Protein AF-A0A930MWK9-F1 (afdb_monomer)
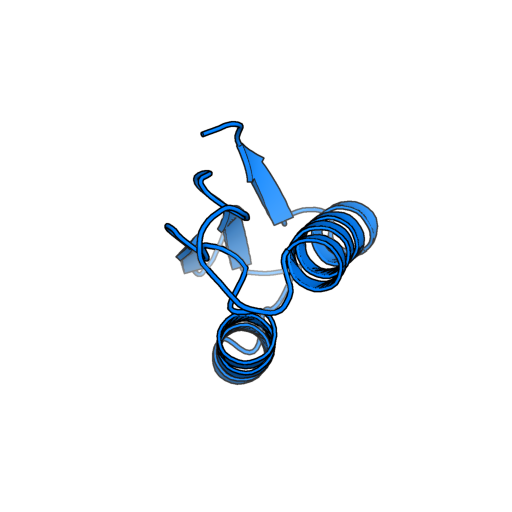
Foldseek 3Di:
DAPEEEEDEAQAQVLVVVVVVCVVVVDDLVHYAYEYEENQHHDDDGSPSSVVVLVVCVVPGVRYYYDYD

Secondary structure (DSSP, 8-state):
--SEEEEE---TT-HHHHHHHHHHHT--TTTEEEEE-S---SSSS-HHHHHHHHHHHHHH-TTEEE---

Structure (mmCIF, N/CA/C/O backbone):
data_AF-A0A930MWK9-F1
#
_entry.id   AF-A0A930MWK9-F1
#
loop_
_atom_site.group_PDB
_atom_site.id
_atom_site.type_symbol
_atom_site.label_atom_id
_atom_site.label_alt_id
_atom_site.label_comp_id
_atom_site.label_asym_id
_atom_site.label_entity_id
_atom_site.label_seq_id
_atom_site.pdbx_PDB_ins_code
_atom_site.Cartn_x
_atom_site.Cartn_y
_atom_site.Cartn_z
_atom_site.occupancy
_atom_site.B_iso_or_equiv
_atom_site.auth_seq_id
_atom_site.auth_comp_id
_atom_site.auth_asym_id
_atom_site.auth_atom_id
_atom_site.pdbx_PDB_model_num
ATOM 1 N N . MET A 1 1 ? 12.003 -2.217 -18.863 1.00 80.12 1 MET A N 1
ATOM 2 C CA . MET A 1 1 ? 11.218 -0.964 -18.803 1.00 80.12 1 MET A CA 1
ATOM 3 C C . MET A 1 1 ? 9.821 -1.339 -18.343 1.00 80.12 1 MET A C 1
ATOM 5 O O . MET A 1 1 ? 9.332 -2.361 -18.810 1.00 80.12 1 MET A O 1
ATOM 9 N N . PHE A 1 2 ? 9.225 -0.601 -17.406 1.00 91.38 2 PHE A N 1
ATOM 10 C CA . PHE A 1 2 ? 7.870 -0.900 -16.933 1.00 91.38 2 PHE A CA 1
ATOM 11 C C . PHE A 1 2 ? 6.836 -0.539 -18.003 1.00 91.38 2 PHE A C 1
ATOM 13 O O . PHE A 1 2 ? 6.992 0.454 -18.712 1.00 91.38 2 PHE A O 1
ATOM 20 N N . ARG A 1 3 ? 5.781 -1.344 -18.107 1.00 95.56 3 ARG A N 1
ATOM 21 C CA . ARG A 1 3 ? 4.611 -1.091 -18.952 1.00 95.56 3 ARG A CA 1
ATOM 22 C C . ARG A 1 3 ? 3.737 0.015 -18.365 1.00 95.56 3 ARG A C 1
ATOM 24 O O . ARG A 1 3 ? 3.183 0.805 -19.123 1.00 95.56 3 ARG A O 1
ATOM 31 N N . ARG A 1 4 ? 3.585 0.055 -17.037 1.00 97.38 4 ARG A N 1
ATOM 32 C CA . ARG A 1 4 ? 2.781 1.061 -16.327 1.00 97.38 4 ARG A CA 1
ATOM 33 C C . ARG A 1 4 ? 3.512 1.551 -15.085 1.00 97.38 4 ARG A C 1
ATOM 35 O O . ARG A 1 4 ? 4.152 0.768 -14.389 1.00 97.38 4 ARG A O 1
ATOM 42 N N . ILE A 1 5 ? 3.376 2.840 -14.798 1.00 97.94 5 ILE A N 1
ATOM 43 C CA . ILE A 1 5 ? 3.786 3.438 -13.527 1.00 97.94 5 ILE A CA 1
ATOM 44 C C . ILE A 1 5 ? 2.524 4.000 -12.881 1.00 97.94 5 ILE A C 1
ATOM 46 O O . ILE A 1 5 ? 1.766 4.722 -13.527 1.00 97.94 5 ILE A O 1
ATOM 50 N N . LEU A 1 6 ? 2.285 3.627 -11.632 1.00 98.31 6 LEU A N 1
ATOM 51 C CA . LEU A 1 6 ? 1.090 3.955 -10.873 1.00 98.31 6 LEU A CA 1
ATOM 52 C C . LEU A 1 6 ? 1.487 4.741 -9.630 1.00 98.31 6 LEU A C 1
ATOM 54 O O . LEU A 1 6 ? 2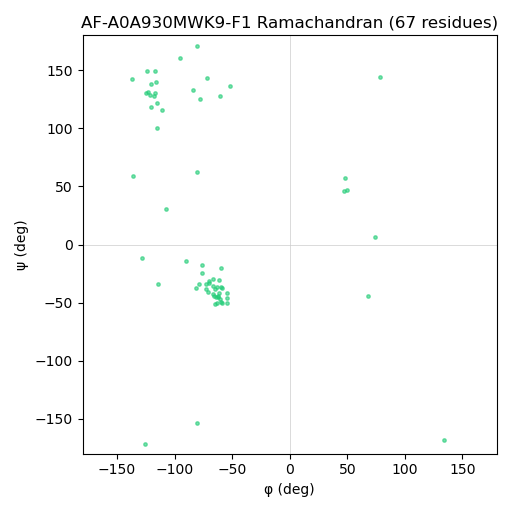.449 4.393 -8.946 1.00 98.31 6 LEU A O 1
ATOM 58 N N . ALA A 1 7 ? 0.716 5.775 -9.323 1.00 98.12 7 ALA A N 1
ATOM 59 C CA . ALA A 1 7 ? 0.863 6.546 -8.102 1.00 98.12 7 ALA A CA 1
ATOM 60 C C . ALA A 1 7 ? -0.448 6.488 -7.318 1.00 98.12 7 ALA A C 1
ATOM 62 O O . ALA A 1 7 ? -1.517 6.742 -7.878 1.00 98.12 7 ALA A O 1
ATOM 63 N N . VAL A 1 8 ? -0.364 6.131 -6.039 1.00 97.81 8 VAL A N 1
ATOM 64 C CA . VAL A 1 8 ? -1.50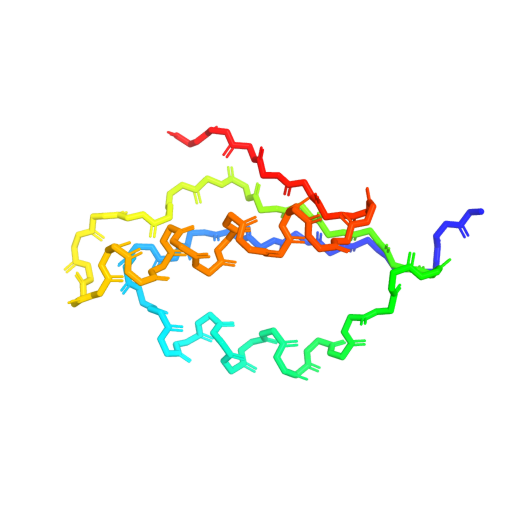1 6.125 -5.113 1.00 97.81 8 VAL A CA 1
ATOM 65 C C . VAL A 1 8 ? -1.270 7.235 -4.097 1.00 97.81 8 VAL A C 1
ATOM 67 O O . VAL A 1 8 ? -0.281 7.200 -3.368 1.00 97.81 8 VAL A O 1
ATOM 70 N N . GLY A 1 9 ? -2.157 8.228 -4.106 1.00 95.50 9 GLY A N 1
ATOM 71 C CA . GLY A 1 9 ? -2.152 9.335 -3.151 1.00 95.50 9 GLY A CA 1
ATOM 72 C C . GLY A 1 9 ? -2.792 8.963 -1.816 1.00 95.50 9 GLY A C 1
ATOM 73 O O . GLY A 1 9 ? -2.827 7.791 -1.438 1.00 95.50 9 GLY A O 1
ATOM 74 N N . ASP A 1 10 ? -3.316 9.981 -1.147 1.00 95.56 10 ASP A N 1
ATOM 75 C CA . ASP A 1 10 ? -3.827 9.934 0.218 1.00 95.56 10 ASP A CA 1
ATOM 76 C C . ASP A 1 10 ? -4.834 8.799 0.429 1.00 95.56 10 ASP 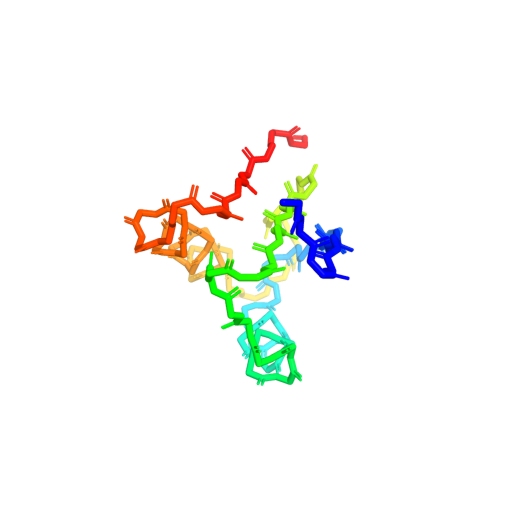A C 1
ATOM 78 O O . ASP A 1 10 ? -5.747 8.569 -0.375 1.00 95.56 10 ASP A O 1
ATOM 82 N N . VAL A 1 11 ? -4.677 8.100 1.553 1.00 96.19 11 VAL A N 1
ATOM 83 C CA . VAL A 1 11 ? -5.586 7.022 1.961 1.00 96.19 11 VAL A CA 1
ATOM 84 C C . VAL A 1 11 ? -6.338 7.391 3.229 1.00 96.19 11 VAL A C 1
ATOM 86 O O . VAL A 1 11 ? -7.494 7.001 3.372 1.00 96.19 11 VAL A O 1
ATOM 89 N N . HIS A 1 12 ? -5.711 8.130 4.146 1.00 96.69 12 HIS A N 1
ATOM 90 C CA . HIS A 1 12 ? -6.345 8.616 5.369 1.00 96.69 12 HIS A CA 1
ATOM 91 C C . HIS A 1 12 ? -7.135 7.539 6.126 1.00 96.69 12 HIS A C 1
ATOM 93 O O . HIS A 1 12 ? -8.275 7.745 6.517 1.00 96.69 12 HIS A O 1
ATOM 99 N N . GLY A 1 13 ? -6.568 6.345 6.308 1.00 96.75 13 GLY A N 1
ATOM 100 C CA . GLY A 1 13 ? -7.201 5.264 7.067 1.00 96.75 13 GLY A CA 1
ATOM 101 C C . GLY A 1 13 ? -8.365 4.541 6.369 1.00 96.75 13 GLY A C 1
ATOM 102 O O . GLY A 1 13 ? -8.991 3.686 7.000 1.00 96.75 13 GLY A O 1
ATOM 103 N N . GLU A 1 14 ? -8.654 4.831 5.097 1.00 97.69 14 GLU A N 1
ATOM 104 C CA . GLU A 1 14 ? -9.713 4.197 4.292 1.00 97.69 14 GLU A CA 1
ATOM 105 C C . GLU A 1 14 ? -9.289 2.830 3.717 1.00 97.69 14 GLU A C 1
ATOM 107 O O . GLU A 1 14 ? -9.230 2.611 2.501 1.00 97.69 14 GLU A O 1
ATOM 112 N N . ALA A 1 15 ? -8.995 1.875 4.604 1.00 97.69 15 ALA A N 1
ATOM 113 C CA . ALA A 1 15 ? -8.453 0.564 4.236 1.00 97.69 15 ALA A CA 1
ATOM 114 C C . ALA A 1 15 ? -9.307 -0.190 3.197 1.00 97.69 15 ALA A C 1
ATOM 116 O O . ALA A 1 15 ? -8.767 -0.767 2.253 1.00 97.69 15 ALA A O 1
ATOM 117 N N . ASP A 1 16 ? -10.638 -0.164 3.326 1.00 97.81 16 ASP A N 1
ATOM 118 C CA . ASP A 1 16 ? -11.519 -0.873 2.390 1.00 97.81 16 ASP A CA 1
ATOM 119 C C . ASP A 1 16 ? -11.468 -0.264 0.981 1.00 97.81 16 ASP A C 1
ATOM 121 O O . ASP A 1 16 ? -11.549 -0.983 -0.017 1.00 97.81 16 ASP A O 1
ATOM 125 N N . CYS A 1 17 ? -11.330 1.061 0.873 1.00 97.06 17 CYS A N 1
ATOM 126 C CA . CYS A 1 17 ? -11.150 1.736 -0.411 1.00 97.06 17 CYS A CA 1
ATOM 127 C C . CYS A 1 17 ? -9.819 1.340 -1.047 1.00 97.06 17 CYS A C 1
ATOM 129 O O . CYS A 1 17 ? -9.789 1.000 -2.234 1.00 97.06 17 CYS A O 1
ATOM 131 N N . LEU A 1 18 ? -8.751 1.317 -0.248 1.00 98.12 18 LEU A N 1
ATOM 132 C CA . LEU A 1 18 ? -7.421 0.936 -0.698 1.00 98.12 18 LEU A CA 1
ATOM 133 C C . LEU A 1 18 ? -7.366 -0.520 -1.190 1.00 98.12 18 LEU A C 1
ATOM 135 O O . LEU A 1 18 ? -6.847 -0.785 -2.273 1.00 98.12 18 LEU A O 1
ATOM 139 N N . GLU A 1 19 ? -7.957 -1.466 -0.460 1.00 98.12 19 GLU A N 1
ATOM 140 C CA . GLU A 1 19 ? -7.988 -2.883 -0.85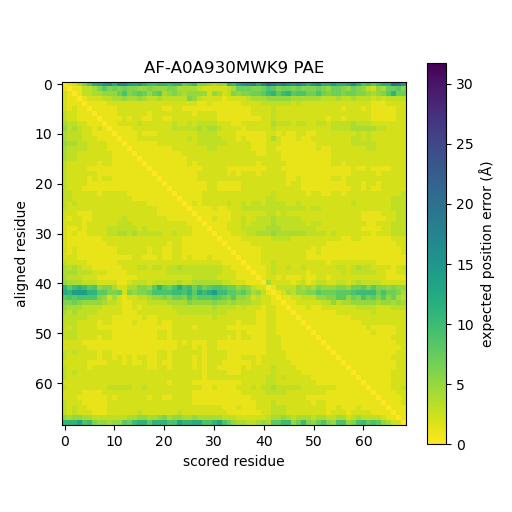1 1.00 98.12 19 GLU A CA 1
ATOM 141 C C . GLU A 1 19 ? -8.788 -3.119 -2.146 1.00 98.12 19 GLU A C 1
ATOM 143 O O . GLU A 1 19 ? -8.381 -3.895 -3.024 1.00 98.12 19 GLU A O 1
ATOM 148 N N . ARG A 1 20 ? -9.906 -2.400 -2.324 1.00 98.38 20 ARG A N 1
ATOM 149 C CA . ARG A 1 20 ? -10.674 -2.433 -3.580 1.00 98.38 20 ARG A CA 1
ATOM 150 C C . ARG A 1 20 ? -9.891 -1.828 -4.741 1.00 98.38 20 ARG A C 1
ATOM 152 O O . ARG A 1 20 ? -9.923 -2.385 -5.839 1.00 98.38 20 ARG A O 1
ATOM 159 N N . LEU A 1 21 ? -9.205 -0.705 -4.517 1.00 98.12 21 LEU A N 1
ATOM 160 C CA . LEU A 1 21 ? -8.345 -0.077 -5.520 1.00 98.12 21 LEU A CA 1
ATOM 161 C C . LEU A 1 21 ? -7.239 -1.042 -5.952 1.00 98.12 21 LEU A C 1
ATOM 163 O O . LEU A 1 21 ? -7.078 -1.284 -7.146 1.00 98.12 21 LEU A O 1
ATOM 167 N N . TRP A 1 22 ? -6.546 -1.650 -4.991 1.00 98.12 22 TRP A N 1
ATOM 168 C CA . TRP A 1 22 ? -5.488 -2.622 -5.246 1.00 98.12 22 TRP A CA 1
ATOM 169 C C . TRP A 1 22 ? -5.958 -3.779 -6.133 1.00 98.12 22 TRP A C 1
ATOM 171 O O . TRP A 1 22 ? -5.313 -4.122 -7.123 1.00 98.12 22 TRP A O 1
ATOM 181 N N . THR A 1 23 ? -7.134 -4.332 -5.827 1.00 97.94 23 THR A N 1
ATOM 182 C CA . THR A 1 23 ? -7.744 -5.406 -6.624 1.00 97.94 23 THR A CA 1
ATOM 183 C C . THR A 1 23 ? -8.038 -4.951 -8.058 1.00 97.94 23 THR A C 1
ATOM 185 O O . THR A 1 23 ? -7.772 -5.685 -9.006 1.00 97.94 23 THR A O 1
ATOM 188 N N . ARG A 1 24 ? -8.553 -3.727 -8.240 1.00 97.69 24 ARG A N 1
ATOM 189 C CA . ARG A 1 24 ? -8.891 -3.169 -9.564 1.00 97.69 24 ARG A CA 1
ATOM 190 C C . ARG A 1 24 ? -7.673 -2.850 -10.419 1.00 97.69 24 ARG A C 1
ATOM 192 O O . ARG A 1 24 ? -7.749 -2.966 -11.637 1.00 97.69 24 ARG A O 1
ATOM 199 N N . ILE A 1 25 ? -6.573 -2.437 -9.795 1.00 96.38 25 ILE A N 1
ATOM 200 C CA . ILE A 1 25 ? -5.315 -2.157 -10.495 1.00 96.38 25 ILE A CA 1
ATOM 201 C C . ILE A 1 25 ? -4.784 -3.420 -11.189 1.00 96.3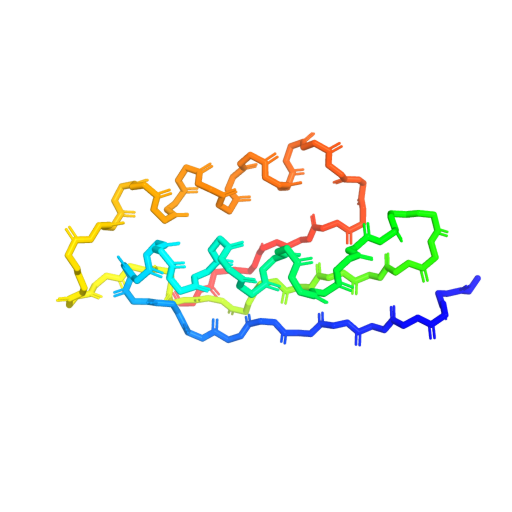8 25 ILE A C 1
ATOM 203 O O . ILE A 1 25 ? -4.150 -3.307 -12.245 1.00 96.38 25 ILE A O 1
ATOM 207 N N . ALA A 1 26 ? -5.066 -4.597 -10.608 1.00 96.81 26 ALA A N 1
ATOM 208 C CA . ALA A 1 26 ? -4.519 -5.880 -11.036 1.00 96.81 26 ALA A CA 1
ATOM 209 C C . ALA A 1 26 ? -2.996 -5.766 -11.218 1.00 96.81 26 ALA A C 1
ATOM 211 O O . ALA A 1 26 ? -2.474 -5.919 -12.323 1.00 96.81 26 ALA A O 1
ATOM 212 N N . PHE A 1 27 ? -2.319 -5.367 -10.134 1.00 97.81 27 PHE A N 1
ATOM 213 C CA . PHE A 1 27 ? -0.895 -5.042 -10.142 1.00 97.81 27 PHE A CA 1
ATOM 214 C C . PHE A 1 27 ? -0.059 -6.251 -10.571 1.00 97.81 27 PHE A C 1
ATOM 216 O O . PHE A 1 27 ? -0.187 -7.336 -10.000 1.00 97.81 27 PHE A O 1
ATOM 223 N N . ASP A 1 28 ? 0.801 -6.039 -11.563 1.00 97.69 28 ASP A N 1
ATOM 224 C CA . ASP A 1 28 ? 1.720 -7.034 -12.099 1.00 97.69 28 ASP A CA 1
ATOM 225 C C . ASP A 1 28 ? 3.162 -6.601 -11.825 1.00 97.69 28 ASP A C 1
ATOM 227 O O . ASP A 1 28 ? 3.720 -5.784 -12.552 1.00 97.69 28 ASP A O 1
ATOM 231 N N . ASP A 1 29 ? 3.780 -7.172 -10.791 1.00 97.62 29 ASP A N 1
ATOM 232 C CA . ASP A 1 29 ? 5.126 -6.796 -10.333 1.00 97.62 29 ASP A CA 1
ATOM 233 C C . ASP A 1 29 ? 6.214 -6.988 -11.402 1.00 97.62 29 ASP A C 1
ATOM 235 O O . ASP A 1 29 ? 7.266 -6.364 -11.326 1.00 97.62 29 ASP A O 1
ATOM 239 N N . ALA A 1 30 ? 5.991 -7.816 -12.429 1.00 97.62 30 ALA A N 1
ATOM 240 C CA . ALA A 1 30 ? 6.959 -7.978 -13.514 1.00 97.62 30 ALA A CA 1
ATOM 241 C C . ALA A 1 30 ? 6.945 -6.799 -14.503 1.00 97.62 30 ALA A C 1
ATOM 243 O O . ALA A 1 30 ? 7.946 -6.543 -15.180 1.00 97.62 30 ALA A O 1
ATOM 244 N N . HIS A 1 31 ? 5.822 -6.083 -14.599 1.00 97.81 31 HIS A N 1
ATOM 245 C CA . HIS A 1 31 ? 5.588 -5.082 -15.640 1.00 97.81 31 HIS A CA 1
ATOM 246 C C . HIS A 1 31 ? 5.138 -3.720 -15.110 1.00 97.81 31 HIS A C 1
ATOM 248 O O . HIS A 1 31 ? 5.149 -2.756 -15.875 1.00 97.81 31 HIS A O 1
ATOM 254 N N . ASP A 1 32 ? 4.774 -3.608 -13.841 1.00 98.38 32 ASP A N 1
ATOM 255 C CA . ASP A 1 32 ? 4.261 -2.392 -13.233 1.00 98.38 32 ASP A CA 1
ATOM 256 C C . ASP A 1 32 ? 5.196 -1.895 -12.117 1.00 98.38 32 ASP A C 1
ATOM 258 O O . ASP A 1 32 ? 5.858 -2.670 -11.429 1.00 98.38 32 ASP A O 1
ATOM 262 N N . LEU A 1 33 ? 5.218 -0.577 -11.934 1.00 98.50 33 LEU A N 1
ATOM 263 C CA . LEU A 1 33 ? 5.807 0.105 -10.783 1.00 98.50 33 LEU A CA 1
ATOM 264 C C . LEU A 1 33 ? 4.687 0.833 -10.044 1.00 98.50 33 LEU A C 1
ATOM 266 O O . LEU A 1 33 ? 3.927 1.565 -10.680 1.00 98.50 33 LEU A O 1
ATOM 270 N N . LEU A 1 34 ? 4.589 0.668 -8.725 1.00 98.62 34 LEU A N 1
ATOM 271 C CA . LEU A 1 34 ? 3.623 1.395 -7.902 1.00 98.62 34 LEU A CA 1
ATOM 272 C C . LEU A 1 34 ? 4.324 2.165 -6.786 1.00 98.62 34 LEU A C 1
ATOM 274 O O . LEU A 1 34 ? 5.136 1.609 -6.048 1.00 98.62 34 LEU A O 1
ATOM 278 N N . VAL A 1 35 ? 3.972 3.442 -6.648 1.00 98.56 35 VAL A N 1
ATOM 279 C CA . VAL A 1 35 ? 4.459 4.306 -5.572 1.00 98.56 35 VAL A CA 1
ATOM 280 C C . VAL A 1 35 ? 3.277 4.828 -4.760 1.00 98.56 35 VAL A C 1
ATOM 282 O O . VAL A 1 35 ? 2.406 5.526 -5.279 1.00 98.56 35 VAL A O 1
ATOM 285 N N . PHE A 1 36 ? 3.256 4.482 -3.479 1.00 98.44 36 PHE A N 1
ATOM 286 C CA . PHE A 1 36 ? 2.417 5.110 -2.470 1.00 98.44 36 PHE A CA 1
ATOM 287 C C . PHE A 1 36 ? 3.044 6.449 -2.059 1.00 98.44 36 PHE A C 1
ATOM 289 O O . PHE A 1 36 ? 4.228 6.490 -1.717 1.00 98.44 36 PHE A O 1
ATOM 296 N N . LEU A 1 37 ? 2.283 7.542 -2.145 1.00 98.00 37 LEU A N 1
ATOM 297 C CA . LEU A 1 37 ? 2.826 8.903 -2.048 1.00 98.00 37 LEU A CA 1
ATOM 298 C C . LEU A 1 37 ? 2.875 9.482 -0.626 1.00 98.00 37 LEU A C 1
ATOM 300 O O . LEU A 1 37 ? 3.574 10.470 -0.434 1.00 98.00 37 LEU A O 1
ATOM 304 N N . GLY A 1 38 ? 2.186 8.886 0.349 1.00 95.50 38 GLY A N 1
ATOM 305 C CA . GLY A 1 38 ? 2.099 9.404 1.718 1.00 95.50 38 GLY A CA 1
ATOM 306 C C . GLY A 1 38 ? 0.670 9.382 2.259 1.00 95.50 38 GLY A C 1
ATOM 307 O O . GLY A 1 38 ? -0.201 8.739 1.673 1.00 95.50 38 GLY A O 1
ATOM 308 N N . ASP A 1 39 ? 0.444 10.048 3.395 1.00 95.81 39 ASP A N 1
ATOM 309 C CA . ASP A 1 39 ? -0.883 10.286 3.986 1.00 95.81 39 ASP A CA 1
ATOM 310 C C . ASP A 1 39 ? -1.757 9.027 4.110 1.00 95.81 39 ASP A C 1
ATOM 312 O O . ASP A 1 39 ? -2.944 8.972 3.772 1.00 95.81 39 ASP A O 1
ATOM 316 N N . TYR A 1 40 ? -1.139 7.961 4.623 1.00 96.62 40 TYR A N 1
ATOM 317 C CA . TYR A 1 40 ? -1.786 6.658 4.793 1.00 96.62 40 TYR A CA 1
ATOM 318 C C . TYR A 1 40 ? -2.846 6.655 5.886 1.00 96.62 40 TYR A C 1
ATOM 320 O O . TYR A 1 40 ? -3.798 5.880 5.833 1.00 96.62 40 TYR A O 1
ATOM 328 N N . ILE A 1 41 ? -2.652 7.474 6.912 1.00 93.25 41 ILE A N 1
ATOM 329 C CA . ILE A 1 41 ? -3.472 7.493 8.119 1.00 93.25 41 ILE A CA 1
ATOM 330 C C . ILE A 1 41 ? -4.005 8.901 8.379 1.00 93.25 41 ILE A C 1
ATOM 332 O O . ILE A 1 41 ? -3.897 9.778 7.527 1.00 93.25 41 ILE A O 1
ATOM 336 N N . ASP A 1 42 ? -4.616 9.063 9.549 1.00 87.06 42 ASP A N 1
ATOM 337 C CA . ASP A 1 42 ? -5.446 10.185 9.982 1.00 87.06 42 ASP A CA 1
ATOM 338 C C . ASP A 1 42 ? -6.871 10.152 9.432 1.00 87.06 42 ASP A C 1
ATOM 340 O O . ASP A 1 42 ? -7.116 9.751 8.303 1.00 87.06 42 ASP A O 1
ATOM 344 N N . ARG A 1 43 ? -7.823 10.604 10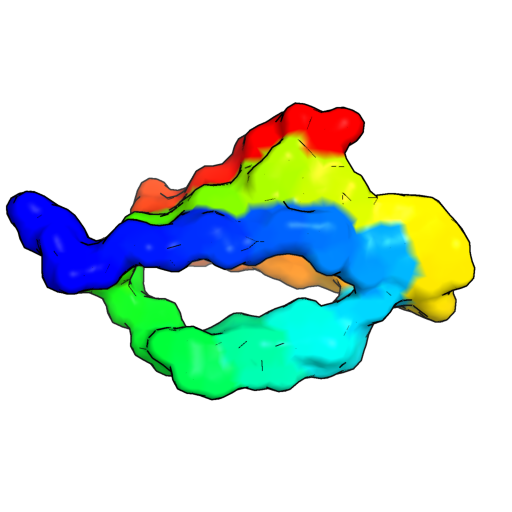.261 1.00 84.25 43 ARG A N 1
ATOM 345 C CA . ARG A 1 43 ? -9.257 10.818 9.965 1.00 84.25 43 ARG A CA 1
ATOM 346 C C . ARG A 1 43 ? -10.111 9.572 9.710 1.00 84.25 43 ARG A C 1
ATOM 348 O O . ARG A 1 43 ? -11.227 9.528 10.222 1.00 84.25 43 ARG A O 1
ATOM 355 N N . GLY A 1 44 ? -9.641 8.603 8.933 1.00 89.44 44 GLY A N 1
ATOM 356 C CA . GLY A 1 44 ? -10.457 7.454 8.543 1.00 89.44 44 GLY A CA 1
ATOM 357 C C . GLY A 1 44 ? -10.561 6.357 9.601 1.00 89.44 44 GLY A C 1
ATOM 358 O O . GLY A 1 44 ? -9.853 6.358 10.612 1.00 89.44 44 GLY A O 1
ATOM 359 N N . PRO A 1 45 ? -11.455 5.385 9.363 1.00 95.38 45 PRO A N 1
ATOM 360 C CA . PRO A 1 45 ? -11.888 4.431 10.380 1.00 95.38 45 PRO A CA 1
ATOM 361 C C . PRO A 1 45 ? -10.867 3.323 10.674 1.00 95.38 45 PRO A C 1
ATOM 363 O O . PRO A 1 45 ? -10.974 2.657 11.704 1.00 95.38 45 PRO A O 1
ATOM 366 N N . ALA A 1 46 ? -9.890 3.086 9.789 1.00 97.12 46 ALA A N 1
ATOM 367 C CA . ALA A 1 46 ? -9.001 1.926 9.865 1.00 97.12 46 ALA A CA 1
ATOM 368 C C . ALA A 1 46 ? -7.511 2.264 9.613 1.00 97.12 46 ALA A C 1
ATOM 370 O O . ALA A 1 46 ? -6.883 1.683 8.717 1.00 97.12 46 ALA A O 1
ATOM 371 N N . PRO A 1 47 ? -6.889 3.152 10.417 1.00 96.38 47 PRO A N 1
ATOM 372 C CA . PRO A 1 47 ? -5.506 3.598 10.208 1.00 96.38 47 PRO A CA 1
ATOM 373 C C . PRO A 1 47 ? -4.483 2.456 10.314 1.00 96.38 47 PRO A C 1
ATOM 375 O O . PRO A 1 47 ? -3.626 2.302 9.447 1.00 96.38 47 PRO A O 1
ATOM 378 N N . VAL A 1 48 ? -4.611 1.587 11.323 1.00 97.62 48 VAL A N 1
ATOM 379 C CA . VAL A 1 48 ? -3.688 0.453 11.523 1.00 97.62 48 VAL A CA 1
ATOM 380 C C . VAL A 1 48 ? -3.767 -0.539 10.363 1.00 97.62 48 VAL A C 1
ATOM 382 O O . VAL A 1 48 ? -2.738 -0.956 9.837 1.00 97.62 48 VAL A O 1
ATOM 385 N N . ARG A 1 49 ? -4.983 -0.892 9.922 1.00 98.25 49 ARG A N 1
ATOM 386 C CA . ARG A 1 49 ? -5.180 -1.808 8.787 1.00 98.25 49 ARG A CA 1
ATOM 387 C C . ARG A 1 49 ? -4.607 -1.220 7.501 1.00 98.25 49 ARG A C 1
ATOM 389 O O . ARG A 1 49 ? -4.028 -1.964 6.715 1.00 98.25 49 ARG A O 1
ATOM 396 N N . THR A 1 50 ? -4.729 0.093 7.318 1.00 98.19 50 THR A N 1
ATOM 397 C CA . THR A 1 50 ? -4.172 0.801 6.161 1.00 98.19 50 THR A CA 1
ATOM 398 C C . THR A 1 50 ? -2.648 0.716 6.131 1.00 98.19 50 THR A C 1
ATOM 400 O O . THR A 1 50 ? -2.091 0.274 5.128 1.00 98.19 50 THR A O 1
ATOM 403 N N . LEU A 1 51 ? -1.967 1.025 7.242 1.00 97.81 51 LEU A N 1
ATOM 404 C CA . LEU A 1 51 ? -0.507 0.883 7.326 1.00 97.81 51 LEU A CA 1
ATOM 405 C C . LEU A 1 51 ? -0.057 -0.557 7.105 1.00 97.81 51 LEU A C 1
ATOM 407 O O . LEU A 1 51 ? 0.838 -0.804 6.303 1.00 97.81 51 LEU A O 1
ATOM 411 N N . GLN A 1 52 ? -0.710 -1.516 7.764 1.00 98.50 52 GLN A N 1
ATOM 412 C CA . GLN A 1 52 ? -0.408 -2.933 7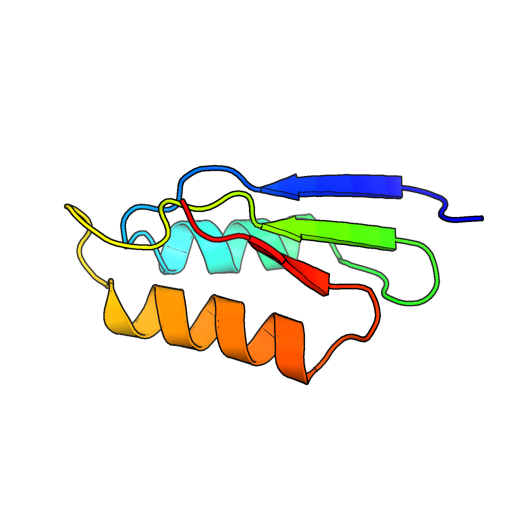.572 1.00 98.50 52 GLN A CA 1
ATOM 413 C C . GLN A 1 52 ? -0.610 -3.362 6.118 1.00 98.50 52 GLN A C 1
ATOM 415 O O . GLN A 1 52 ? 0.131 -4.200 5.612 1.00 98.50 52 GLN A O 1
ATOM 420 N N . PHE A 1 53 ? -1.618 -2.821 5.432 1.00 98.44 53 PHE A N 1
ATOM 421 C CA . PHE A 1 53 ? -1.840 -3.115 4.026 1.00 98.44 53 PHE A CA 1
ATOM 422 C C . PHE A 1 53 ? -0.688 -2.606 3.157 1.00 98.44 53 PHE A C 1
ATOM 424 O O . PHE A 1 53 ? -0.147 -3.401 2.385 1.00 98.44 53 PHE A O 1
ATOM 431 N N . VAL A 1 54 ? -0.306 -1.331 3.304 1.00 98.19 54 VAL A N 1
ATOM 432 C CA . VAL A 1 54 ? 0.802 -0.710 2.556 1.00 98.19 54 VAL A CA 1
ATOM 433 C C . VAL A 1 54 ? 2.106 -1.462 2.822 1.00 98.19 54 VAL A C 1
ATOM 435 O O . VAL A 1 54 ? 2.745 -1.916 1.874 1.00 98.19 54 VAL A O 1
ATOM 438 N N . GLN A 1 55 ? 2.432 -1.697 4.097 1.00 98.38 55 GLN A N 1
ATOM 439 C CA . GLN A 1 55 ? 3.617 -2.448 4.513 1.00 98.38 55 GLN A CA 1
ATOM 440 C C . GLN A 1 55 ? 3.667 -3.833 3.854 1.00 98.38 55 GLN A C 1
ATOM 442 O O . GLN A 1 55 ? 4.662 -4.184 3.219 1.00 98.38 55 GLN A O 1
ATOM 447 N N . ARG A 1 56 ? 2.569 -4.599 3.920 1.00 98.56 56 ARG A N 1
ATOM 448 C CA . ARG A 1 56 ? 2.500 -5.929 3.297 1.00 98.56 56 ARG A CA 1
ATOM 449 C C . ARG 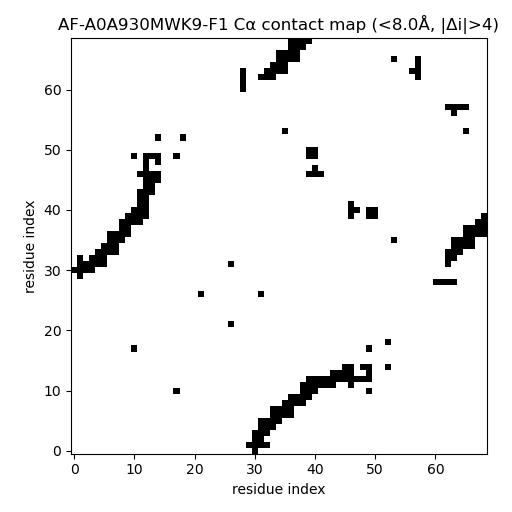A 1 56 ? 2.757 -5.889 1.794 1.00 98.56 56 ARG A C 1
ATOM 451 O O . ARG A 1 56 ? 3.379 -6.813 1.280 1.00 98.56 56 ARG A O 1
ATOM 458 N N . GLN A 1 57 ? 2.284 -4.867 1.075 1.00 98.44 57 GLN A N 1
ATOM 459 C CA . GLN A 1 57 ? 2.552 -4.781 -0.365 1.00 98.44 57 GLN A CA 1
ATOM 460 C C . GLN A 1 57 ? 4.023 -4.453 -0.637 1.00 98.44 57 GLN A C 1
ATOM 462 O O . GLN A 1 57 ? 4.613 -5.075 -1.515 1.00 98.44 57 GLN A O 1
ATOM 467 N N . THR A 1 58 ? 4.627 -3.543 0.138 1.00 98.31 58 THR A N 1
ATOM 468 C CA . THR A 1 58 ? 6.054 -3.197 -0.001 1.00 98.31 58 THR A CA 1
ATOM 469 C C . THR A 1 58 ? 6.994 -4.345 0.372 1.00 98.31 58 THR A C 1
ATOM 471 O O . THR A 1 58 ? 8.079 -4.453 -0.183 1.00 98.31 58 THR A O 1
ATOM 474 N N . GLU A 1 59 ? 6.588 -5.223 1.293 1.00 98.44 59 GLU A N 1
ATOM 475 C CA . GLU A 1 59 ? 7.358 -6.421 1.657 1.00 98.44 59 GLU A CA 1
ATOM 476 C C . GLU A 1 59 ? 7.193 -7.548 0.628 1.00 98.44 59 GLU A C 1
ATOM 478 O O . GLU A 1 59 ? 8.115 -8.328 0.397 1.00 98.44 59 GLU A O 1
ATOM 483 N N . LYS A 1 60 ? 6.006 -7.653 0.018 1.00 98.25 60 LYS A N 1
ATOM 484 C CA . LYS A 1 60 ? 5.665 -8.738 -0.908 1.00 98.25 60 LYS A CA 1
ATOM 485 C C . LYS A 1 60 ? 6.199 -8.519 -2.322 1.00 98.25 60 LYS A C 1
ATOM 487 O O . LYS A 1 60 ? 6.543 -9.497 -2.985 1.00 98.25 60 LYS A O 1
ATOM 492 N N . TYR A 1 61 ? 6.200 -7.282 -2.805 1.00 98.38 61 TYR A N 1
ATOM 493 C CA . TYR A 1 61 ? 6.488 -6.962 -4.201 1.00 98.38 61 TYR A CA 1
ATOM 494 C C . TYR A 1 61 ? 7.751 -6.129 -4.324 1.00 98.38 61 TYR A C 1
ATOM 496 O O . TYR A 1 61 ? 7.987 -5.211 -3.541 1.00 98.38 61 TYR A O 1
ATOM 504 N N . ARG A 1 62 ? 8.559 -6.424 -5.343 1.00 98.12 62 ARG A N 1
ATOM 505 C CA . ARG A 1 62 ? 9.841 -5.745 -5.534 1.00 98.12 62 ARG A CA 1
ATOM 506 C C . ARG A 1 62 ? 9.661 -4.310 -6.021 1.00 98.12 62 ARG A C 1
ATOM 508 O O . ARG A 1 62 ? 10.473 -3.454 -5.675 1.00 98.12 62 ARG A O 1
ATOM 515 N N . ASN A 1 63 ? 8.628 -4.063 -6.825 1.00 98.38 63 ASN A N 1
ATOM 516 C CA . ASN A 1 63 ? 8.392 -2.789 -7.502 1.00 98.38 63 ASN A CA 1
ATOM 517 C C . ASN A 1 63 ? 7.216 -2.016 -6.884 1.00 98.38 63 ASN A C 1
ATOM 519 O O . ASN A 1 63 ? 6.510 -1.273 -7.570 1.00 98.38 63 ASN A O 1
ATOM 523 N N . VAL A 1 64 ? 7.005 -2.193 -5.577 1.00 98.62 64 VAL A N 1
ATOM 524 C CA . VAL A 1 64 ? 6.076 -1.394 -4.774 1.00 98.62 64 VAL A CA 1
ATOM 525 C C . VAL A 1 64 ? 6.878 -0.611 -3.747 1.00 98.62 64 VAL A C 1
ATOM 527 O O . VAL A 1 64 ? 7.578 -1.187 -2.916 1.00 98.62 64 VAL A O 1
ATOM 530 N N . HIS A 1 65 ? 6.759 0.710 -3.787 1.00 98.38 65 HIS A N 1
ATOM 531 C CA . HIS A 1 65 ? 7.461 1.606 -2.875 1.00 98.38 65 HIS A CA 1
ATOM 532 C C . HIS A 1 65 ? 6.475 2.502 -2.138 1.00 98.38 65 HIS A C 1
ATOM 534 O O . HIS A 1 65 ? 5.422 2.851 -2.669 1.00 98.38 65 HIS A O 1
ATOM 540 N N . ALA A 1 66 ? 6.831 2.883 -0.916 1.00 98.25 66 ALA A N 1
ATOM 541 C CA . ALA A 1 66 ? 6.061 3.808 -0.102 1.00 98.25 66 ALA A CA 1
ATOM 542 C C . ALA A 1 66 ? 6.946 4.972 0.331 1.00 98.25 66 ALA A C 1
ATOM 544 O O . ALA A 1 66 ? 8.064 4.766 0.806 1.00 98.25 66 ALA A O 1
ATOM 545 N N . LEU A 1 67 ? 6.447 6.186 0.130 1.00 97.94 67 LEU A N 1
ATOM 546 C CA . LEU A 1 67 ? 7.082 7.420 0.573 1.00 97.94 67 LEU A CA 1
ATOM 547 C C . LEU A 1 67 ? 6.497 7.857 1.920 1.00 97.94 67 LEU A C 1
ATOM 549 O O . LEU A 1 67 ? 5.421 7.411 2.317 1.00 97.94 67 LEU A O 1
ATOM 553 N N . MET A 1 68 ? 7.216 8.711 2.640 1.00 93.75 68 MET A N 1
ATOM 554 C CA . MET A 1 68 ? 6.648 9.404 3.796 1.00 93.75 68 MET A CA 1
ATOM 555 C C . MET A 1 68 ? 5.893 10.643 3.304 1.00 93.75 68 MET A C 1
ATOM 557 O O . MET A 1 68 ? 6.432 11.370 2.467 1.00 93.75 68 MET A O 1
ATOM 561 N N . GLY A 1 69 ? 4.672 10.831 3.813 1.00 81.06 69 GLY A N 1
ATOM 562 C CA . GLY A 1 69 ? 3.855 12.040 3.656 1.00 81.06 69 GLY A CA 1
ATOM 563 C C . GLY A 1 69 ? 3.927 12.899 4.905 1.00 81.06 69 GLY A C 1
ATOM 564 O O . GLY A 1 69 ? 4.073 12.294 5.995 1.00 81.06 69 GLY A O 1
#

pLDDT: mean 96.48, std 3.75, range [80.12, 98.62]

Solvent-accessible surface area (backbone atoms only — not comparable to full-atom values): 3809 Å² total; per-residue (Å²): 131,69,79,44,81,46,77,43,65,75,44,26,3,40,34,71,60,51,55,52,48,53,61,72,66,60,79,44,65,90,38,33,36,39,36,38,56,20,42,46,44,61,97,38,92,31,35,68,59,24,49,54,49,54,50,50,45,43,75,73,33,91,39,33,47,75,48,86,98

Radius of gyration: 11.52 Å; Cα contacts (8 Å, |Δi|>4): 114; chains: 1; bounding box: 23×21×30 Å

Mean predicted aligned error: 2.35 Å

Nearest PDB structures (foldseek):
  2qjc-assembly1_A  TM=7.376E-01  e=4.633E-04  Trypanosoma brucei
  3icf-assembly1_B  TM=8.490E-01  e=2.555E-03  Saccharomyces cerevisiae
  4zvz-assembly3_C  TM=8.561E-01  e=3.358E-03  Homo sapiens
  1wao-assembly4_4  TM=7.765E-01  e=1.584E-03  Homo sapiens

Sequence (69 aa):
MFRRILAVGDVHGEADCLERLWTRIAFDDAHDLLVFLGDYIDRGPAPVRTLQFVQRQTEKYRNVHALMG